Protein AF-A0A7W1HF64-F1 (afdb_monomer_lite)

Radius of gyration: 18.11 Å; chains: 1; bounding box: 52×58×32 Å

Foldseek 3Di:
DDPPPDDDLPVVLQVLLVLLCVLLVQWDQPDDPVPDPDDLSLLLVLQVVQVVVPDDALVSSQVSCVVCVVVSVSRDPCVVPGDHSVRSVVRVVRTDVVSVVRSVVVSVVVCVPVDDDDDDDDPDDDDPDDPPPPVPD

Secondary structure (DSSP, 8-state):
--------S-HHHHHHHHHHHHHHTTS---S-TTS--S-HHHHHHHHHHHHHTT--SHHHHHHHHHHTHHHHTTT---TT-SPPHHHHHHHHHHS-HHHHHHHHHHHHHHTTTTSS---------TT---TT-GGG-

pLDDT: mean 77.5, std 17.34, range [33.41, 97.62]

Sequence (137 aa):
MNSNQVEWIDDSQKAISIGFIEYFKLIEDPKQSRKTGHNLFEIIFISVCAYISGANSWDGVFEFARARESWLRKYIPLSNGIPSRVTYWRAFTTLNPHSFQKGFRDWSSSLVGSTKHIAIDGKALRGVYDPNDPKLL

Structure (mmCIF, N/CA/C/O backbone):
data_AF-A0A7W1HF64-F1
#
_entry.id   AF-A0A7W1HF64-F1
#
loop_
_atom_s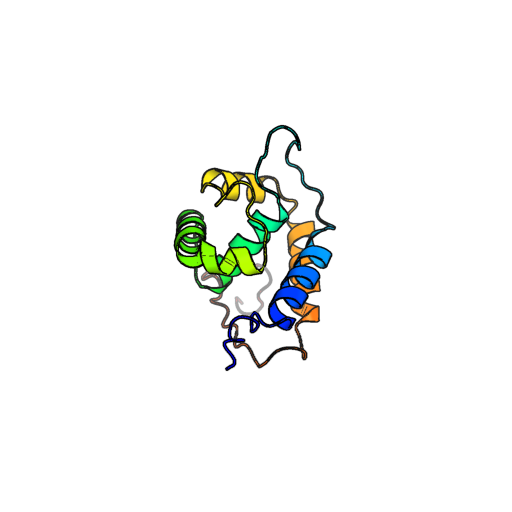ite.group_PDB
_atom_site.id
_atom_site.type_symbol
_atom_site.label_atom_id
_atom_site.label_alt_id
_atom_site.label_comp_id
_atom_site.label_asym_id
_atom_site.label_entity_id
_atom_site.label_seq_id
_atom_site.pdbx_PDB_ins_code
_atom_site.Cartn_x
_atom_site.Cartn_y
_atom_site.Cartn_z
_atom_site.occupancy
_atom_site.B_iso_or_equiv
_atom_site.auth_seq_id
_atom_site.auth_comp_id
_atom_site.auth_asym_id
_atom_site.auth_atom_id
_atom_site.pdbx_PDB_model_num
ATOM 1 N N . MET A 1 1 ? -36.644 24.196 -9.867 1.00 34.81 1 MET A N 1
ATOM 2 C CA . MET A 1 1 ? -36.832 22.730 -9.906 1.00 34.81 1 MET A CA 1
ATOM 3 C C . MET A 1 1 ? -35.464 22.105 -9.735 1.00 34.81 1 MET A C 1
ATOM 5 O O . MET A 1 1 ? -34.563 22.437 -10.490 1.00 34.81 1 MET A O 1
ATOM 9 N N . ASN A 1 2 ? -35.309 21.356 -8.645 1.00 39.06 2 ASN A N 1
ATOM 10 C CA . ASN A 1 2 ? -34.041 20.890 -8.093 1.00 39.06 2 ASN A CA 1
ATOM 11 C C . ASN A 1 2 ? -33.278 19.964 -9.039 1.00 39.06 2 ASN A C 1
ATOM 13 O O . ASN A 1 2 ? -33.809 18.951 -9.480 1.00 39.06 2 ASN A O 1
ATOM 17 N N . SER A 1 3 ? -31.994 20.254 -9.199 1.00 36.81 3 SER A N 1
ATOM 18 C CA . SER A 1 3 ? -30.974 19.314 -9.659 1.00 36.81 3 SER A CA 1
ATOM 19 C C . SER A 1 3 ? -29.781 19.367 -8.698 1.00 36.81 3 SER A C 1
ATOM 21 O O . SER A 1 3 ? -28.643 19.574 -9.099 1.00 36.81 3 SER A O 1
ATOM 23 N N . ASN A 1 4 ? -30.067 19.207 -7.401 1.00 45.59 4 ASN A N 1
ATOM 24 C CA . ASN A 1 4 ? -29.073 18.868 -6.385 1.00 45.59 4 ASN A CA 1
ATOM 25 C C . ASN A 1 4 ? -28.947 17.346 -6.354 1.00 45.59 4 ASN A C 1
ATOM 27 O O . ASN A 1 4 ? -29.683 16.674 -5.634 1.00 45.59 4 ASN A O 1
ATOM 31 N N . GLN A 1 5 ? -28.053 16.795 -7.168 1.00 40.78 5 GLN A N 1
ATOM 32 C CA . GLN A 1 5 ? -27.739 15.372 -7.100 1.00 40.78 5 GLN A CA 1
ATOM 33 C C . GLN A 1 5 ? -26.283 15.100 -7.478 1.00 40.78 5 GLN A C 1
ATOM 35 O O . GLN A 1 5 ? -26.046 14.334 -8.397 1.00 40.78 5 GLN A O 1
ATOM 40 N N . VAL A 1 6 ? -25.303 15.689 -6.777 1.00 42.97 6 VAL A N 1
ATOM 41 C CA . VAL A 1 6 ? -23.937 15.121 -6.713 1.00 42.97 6 VAL A CA 1
ATOM 42 C C . VAL A 1 6 ? -23.216 15.508 -5.403 1.00 42.97 6 VAL A C 1
ATOM 44 O O . VAL A 1 6 ? -22.172 16.141 -5.426 1.00 42.97 6 VAL A O 1
ATOM 47 N N . GLU A 1 7 ? -23.739 15.109 -4.242 1.00 36.78 7 GLU A N 1
ATOM 48 C CA . GLU A 1 7 ? -22.984 15.107 -2.971 1.00 36.78 7 GLU A CA 1
ATOM 49 C C . GLU A 1 7 ? -23.308 13.826 -2.186 1.00 36.78 7 GLU A C 1
ATOM 51 O O . GLU A 1 7 ? -24.054 13.829 -1.218 1.00 36.78 7 GLU A O 1
ATOM 56 N N . TRP A 1 8 ? -22.797 12.684 -2.655 1.00 33.41 8 TRP A N 1
ATOM 57 C CA . TRP A 1 8 ? -22.829 11.412 -1.910 1.00 33.41 8 TRP A CA 1
ATOM 58 C C . TRP A 1 8 ? -21.476 10.691 -1.993 1.00 33.41 8 TRP A C 1
ATOM 60 O O . TRP A 1 8 ? -21.404 9.465 -2.085 1.00 33.41 8 TRP A O 1
ATOM 70 N N . ILE A 1 9 ? -20.371 11.443 -2.002 1.00 43.00 9 ILE A N 1
ATOM 71 C CA . ILE A 1 9 ? -19.060 10.855 -1.706 1.00 43.00 9 ILE A CA 1
ATOM 72 C C . ILE A 1 9 ? -18.962 10.793 -0.180 1.00 43.00 9 ILE A C 1
ATOM 74 O O . ILE A 1 9 ? -18.544 11.743 0.463 1.00 43.00 9 ILE A O 1
ATOM 78 N N . ASP A 1 10 ? -19.456 9.675 0.347 1.00 57.47 10 ASP A N 1
ATOM 79 C CA . ASP A 1 10 ? -19.449 9.201 1.733 1.00 57.47 10 ASP A CA 1
ATOM 80 C C . ASP A 1 10 ? -18.289 9.756 2.592 1.00 57.47 10 ASP A C 1
ATOM 82 O O . ASP A 1 10 ? -17.139 9.336 2.457 1.00 57.47 10 ASP A O 1
ATOM 86 N N . ASP A 1 11 ? -18.584 10.688 3.503 1.00 55.00 11 ASP A N 1
ATOM 87 C CA . ASP A 1 11 ? -17.603 11.290 4.422 1.00 55.00 11 ASP A CA 1
ATOM 88 C C . ASP A 1 11 ? -16.844 10.244 5.253 1.00 55.00 11 ASP A C 1
ATOM 90 O O . ASP A 1 11 ? -15.695 10.471 5.648 1.00 55.00 11 ASP A O 1
ATOM 94 N N . SER A 1 12 ? -17.434 9.061 5.464 1.00 57.25 12 SER A N 1
ATOM 95 C CA . SER A 1 12 ? -16.771 7.965 6.171 1.00 57.25 12 SER A CA 1
ATOM 96 C C . SER A 1 12 ? -15.571 7.414 5.393 1.00 57.25 12 SER A C 1
ATOM 98 O O . SER A 1 12 ? -14.529 7.124 5.979 1.00 57.25 12 SER A O 1
ATOM 100 N N . GLN A 1 13 ? -15.649 7.370 4.061 1.00 58.50 13 GLN A N 1
ATOM 101 C CA . GLN A 1 13 ? -14.557 6.945 3.183 1.00 58.50 13 GLN A CA 1
ATOM 102 C C . GLN A 1 13 ? -13.377 7.919 3.255 1.00 58.50 13 GLN A C 1
ATOM 104 O O . GLN A 1 13 ? -12.221 7.494 3.328 1.00 58.50 13 GLN A O 1
ATOM 109 N N . LYS A 1 14 ? -13.668 9.222 3.323 1.00 58.06 14 LYS A N 1
ATOM 110 C CA . LYS A 1 14 ? -12.658 10.273 3.475 1.00 58.06 14 LYS A CA 1
ATOM 111 C C . LYS A 1 14 ? -12.027 10.256 4.872 1.00 58.06 14 LYS A C 1
ATOM 113 O O . LYS A 1 14 ? -10.805 10.367 4.994 1.00 58.06 14 LYS A O 1
ATOM 118 N N . ALA A 1 15 ? -12.827 10.031 5.915 1.00 60.00 15 ALA A N 1
ATOM 119 C CA . ALA A 1 15 ? -12.351 9.855 7.287 1.00 60.00 15 ALA A CA 1
ATOM 120 C C . ALA A 1 15 ? -11.441 8.622 7.436 1.00 60.00 15 ALA A C 1
ATOM 122 O O . ALA A 1 15 ? -10.411 8.705 8.103 1.00 60.00 15 ALA A O 1
ATOM 123 N N . ILE A 1 16 ? -11.752 7.513 6.751 1.00 65.31 16 ILE A N 1
ATOM 124 C CA . ILE A 1 16 ? -10.897 6.315 6.707 1.00 65.31 16 ILE A CA 1
ATOM 125 C C . ILE A 1 16 ? -9.546 6.627 6.055 1.00 65.31 16 ILE A C 1
ATOM 127 O O . ILE A 1 16 ? -8.514 6.225 6.592 1.00 65.31 16 ILE A O 1
ATOM 131 N N . SER A 1 17 ? -9.519 7.363 4.937 1.00 62.88 17 SER A N 1
ATOM 132 C CA . SER A 1 17 ? -8.249 7.776 4.320 1.00 62.88 17 SER A CA 1
ATOM 133 C C . SER A 1 17 ? -7.433 8.718 5.203 1.00 62.88 17 SER A C 1
ATOM 135 O O . SER A 1 17 ? -6.217 8.564 5.279 1.00 62.88 17 SER A O 1
ATOM 137 N N . ILE A 1 18 ? -8.080 9.646 5.916 1.00 63.81 18 ILE A N 1
ATOM 138 C CA . ILE A 1 18 ? -7.403 10.517 6.887 1.00 63.81 18 ILE A CA 1
ATOM 139 C C . ILE A 1 18 ? -6.810 9.666 8.015 1.00 63.81 18 ILE A C 1
ATOM 141 O O . ILE A 1 18 ? -5.618 9.777 8.287 1.00 63.81 18 ILE A O 1
ATOM 145 N N . GLY A 1 19 ? -7.593 8.747 8.589 1.00 77.62 19 GLY A N 1
ATOM 146 C CA . GLY A 1 19 ? -7.125 7.808 9.608 1.00 77.62 19 GLY A CA 1
ATOM 147 C C . GLY A 1 19 ? -5.935 6.976 9.132 1.00 77.62 19 GLY A C 1
ATOM 148 O O . GLY A 1 19 ? -4.923 6.918 9.823 1.00 77.62 19 GLY A O 1
ATOM 149 N N . PHE A 1 20 ? -6.004 6.406 7.925 1.00 82.31 20 PHE A N 1
ATOM 150 C CA . PHE A 1 20 ? -4.895 5.669 7.313 1.00 82.31 20 PHE A CA 1
ATOM 151 C C . PHE A 1 20 ? -3.625 6.518 7.248 1.00 82.31 20 PHE A C 1
ATOM 153 O O . PHE A 1 20 ? -2.576 6.098 7.725 1.00 82.31 20 PHE A O 1
ATOM 160 N N . ILE A 1 21 ? -3.706 7.729 6.698 1.00 78.00 21 ILE A N 1
ATOM 161 C CA . ILE A 1 21 ? -2.533 8.593 6.546 1.00 78.00 21 ILE A CA 1
ATOM 162 C C . ILE A 1 21 ? -1.897 8.890 7.913 1.00 78.00 21 ILE A C 1
ATOM 164 O O . ILE A 1 21 ? -0.675 8.819 8.017 1.00 78.00 21 ILE A O 1
ATOM 168 N N . GLU A 1 22 ? -2.680 9.147 8.967 1.00 81.25 22 GLU A N 1
ATOM 169 C CA . GLU A 1 22 ? -2.134 9.409 10.310 1.00 81.25 22 GLU A CA 1
ATOM 170 C C . GLU A 1 22 ? -1.286 8.249 10.855 1.00 81.25 22 GLU A C 1
ATOM 172 O O . GLU A 1 22 ? -0.197 8.481 11.383 1.00 81.25 22 GLU A O 1
ATOM 177 N N . TYR A 1 23 ? -1.719 6.997 10.679 1.00 83.94 23 TYR A N 1
ATOM 178 C CA . TYR A 1 23 ? -0.952 5.837 11.156 1.00 83.94 23 TYR A CA 1
ATOM 179 C C . TYR A 1 23 ? 0.339 5.601 10.368 1.00 83.94 23 TYR A C 1
ATOM 181 O O . TYR A 1 23 ? 1.304 5.055 10.908 1.00 83.94 23 TYR A O 1
ATOM 189 N N . PHE A 1 24 ? 0.380 6.026 9.103 1.00 82.50 24 PHE A N 1
ATOM 190 C CA . PHE A 1 24 ? 1.549 5.858 8.245 1.00 82.50 24 PHE A CA 1
ATOM 191 C C . PHE A 1 24 ? 2.484 7.075 8.250 1.00 82.50 24 PHE A C 1
ATOM 193 O O . PHE A 1 24 ? 3.659 6.891 7.947 1.00 82.50 24 PHE A O 1
ATOM 200 N N . LYS A 1 25 ? 2.044 8.272 8.679 1.00 72.94 25 LYS A N 1
ATOM 201 C CA . LYS A 1 25 ? 2.880 9.489 8.831 1.00 72.94 25 LYS A CA 1
ATOM 202 C C . LYS A 1 25 ? 4.128 9.294 9.692 1.00 72.94 25 LYS A C 1
ATOM 204 O O . LYS A 1 25 ? 5.102 10.018 9.520 1.00 72.94 25 LYS A O 1
ATOM 209 N N . LEU A 1 26 ? 4.098 8.331 10.612 1.00 68.38 26 LEU A N 1
ATOM 210 C CA . LEU A 1 26 ? 5.236 7.976 11.464 1.00 68.38 26 LEU A CA 1
ATOM 211 C C . LEU A 1 26 ? 6.368 7.278 10.697 1.00 68.38 26 LEU A C 1
ATOM 213 O O . LEU A 1 26 ? 7.457 7.102 11.240 1.00 68.38 26 LEU A O 1
ATOM 217 N N . ILE A 1 27 ? 6.120 6.850 9.457 1.00 79.88 27 ILE A N 1
ATOM 218 C CA . ILE A 1 27 ? 7.143 6.266 8.603 1.00 79.88 27 ILE A CA 1
ATOM 219 C C . ILE A 1 27 ? 7.901 7.397 7.919 1.00 79.88 27 ILE A C 1
ATOM 221 O O . ILE A 1 27 ? 7.367 8.093 7.056 1.00 79.88 27 ILE A O 1
ATOM 225 N N . GLU A 1 28 ? 9.164 7.550 8.301 1.00 74.31 28 GLU A N 1
ATOM 226 C CA . GLU A 1 28 ? 10.094 8.423 7.599 1.00 74.31 28 GLU A CA 1
ATOM 227 C C . GLU A 1 28 ? 10.194 7.991 6.133 1.00 74.31 28 GLU A C 1
ATOM 229 O O . GLU A 1 28 ? 10.329 6.800 5.847 1.00 74.31 28 GLU A O 1
ATOM 234 N N . ASP A 1 29 ? 10.105 8.946 5.203 1.00 75.56 29 ASP A N 1
ATOM 235 C CA . ASP A 1 29 ? 10.314 8.655 3.791 1.00 75.56 29 ASP A CA 1
ATOM 236 C C . ASP A 1 29 ? 11.824 8.573 3.512 1.00 75.56 29 ASP A C 1
ATOM 238 O O . ASP A 1 29 ? 12.486 9.611 3.459 1.00 75.56 29 ASP A O 1
ATOM 242 N N . PRO A 1 30 ? 12.393 7.371 3.291 1.00 68.88 30 PRO A N 1
ATOM 243 C CA . PRO A 1 30 ? 13.822 7.222 3.022 1.00 68.88 30 PRO A CA 1
ATOM 244 C C . PRO A 1 30 ? 14.199 7.745 1.628 1.00 68.88 30 PRO A C 1
ATOM 246 O O . PRO A 1 30 ? 15.380 7.801 1.269 1.00 68.88 30 PRO A O 1
ATOM 249 N N . LYS A 1 31 ? 13.210 8.082 0.787 1.00 68.31 31 LYS A N 1
ATOM 250 C CA . LYS A 1 31 ? 13.448 8.572 -0.565 1.00 68.31 31 LYS A CA 1
ATOM 251 C C . LYS A 1 31 ? 13.882 10.036 -0.520 1.00 68.31 31 LYS A C 1
ATOM 253 O O . LYS A 1 31 ? 13.335 10.864 0.197 1.00 68.31 31 LYS A O 1
ATOM 258 N N . GLN A 1 32 ? 14.852 10.384 -1.363 1.00 60.97 32 GLN A N 1
ATOM 259 C CA . GLN A 1 32 ? 15.291 11.770 -1.519 1.00 60.97 32 GLN A CA 1
ATOM 260 C C . GLN A 1 32 ? 14.127 12.635 -2.030 1.00 60.97 32 GLN A C 1
ATOM 262 O O . GLN A 1 32 ? 13.727 12.499 -3.187 1.00 60.97 32 GLN A O 1
ATOM 267 N N . SER A 1 33 ? 13.644 13.563 -1.199 1.00 57.44 33 SER A N 1
ATOM 268 C CA . SER A 1 33 ? 12.495 14.449 -1.471 1.00 57.44 33 SER A CA 1
ATOM 269 C C . SER A 1 33 ? 12.575 15.215 -2.800 1.00 57.44 33 SER A C 1
ATOM 271 O O . SER A 1 33 ? 11.555 15.516 -3.408 1.00 57.44 33 SER A O 1
ATOM 273 N N . ARG A 1 34 ? 13.787 15.483 -3.306 1.00 53.78 34 ARG A N 1
ATOM 274 C CA . ARG A 1 34 ? 14.031 16.147 -4.603 1.00 53.78 34 ARG A CA 1
ATOM 275 C C . ARG A 1 34 ? 13.994 15.224 -5.831 1.00 53.78 34 ARG A C 1
ATOM 277 O O . ARG A 1 34 ? 14.074 15.725 -6.946 1.00 53.78 34 ARG A O 1
ATOM 284 N N . LYS A 1 35 ? 13.922 13.899 -5.661 1.00 57.50 35 LYS A N 1
ATOM 285 C CA . LYS A 1 35 ? 13.986 12.912 -6.763 1.00 57.50 35 LYS A CA 1
ATOM 286 C C . LYS A 1 35 ? 12.720 12.073 -6.927 1.00 57.50 35 LYS A C 1
ATOM 288 O O . LYS A 1 35 ? 12.698 11.182 -7.776 1.00 57.50 35 LYS A O 1
ATOM 293 N N . THR A 1 36 ? 11.678 12.319 -6.136 1.00 63.72 36 THR A N 1
ATOM 294 C CA . THR A 1 36 ? 10.445 11.527 -6.200 1.00 63.72 36 THR A CA 1
ATOM 295 C C . THR A 1 36 ? 9.225 12.420 -6.328 1.00 63.72 36 THR A C 1
ATOM 297 O O . THR A 1 36 ? 8.888 13.140 -5.397 1.00 63.72 36 THR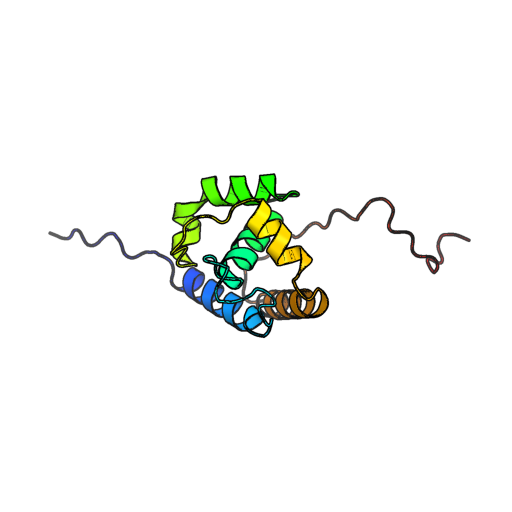 A O 1
ATOM 300 N N . GLY A 1 37 ? 8.538 12.343 -7.470 1.00 77.06 37 GLY A N 1
ATOM 301 C CA . GLY A 1 37 ? 7.262 13.040 -7.652 1.00 77.06 37 GLY A CA 1
ATOM 302 C C . GLY A 1 37 ? 6.128 12.415 -6.832 1.00 77.06 37 GLY A C 1
ATOM 303 O O . GLY A 1 37 ? 5.240 13.112 -6.360 1.00 77.06 37 GLY A O 1
ATOM 304 N N . HIS A 1 38 ? 6.146 11.101 -6.614 1.00 85.25 38 HIS A N 1
ATOM 305 C CA . HIS A 1 38 ? 5.051 10.427 -5.915 1.00 85.25 38 HIS A CA 1
ATOM 306 C C . HIS A 1 38 ? 5.261 10.419 -4.402 1.00 85.25 38 HIS A C 1
ATOM 308 O O . HIS A 1 38 ? 6.329 10.044 -3.912 1.00 85.25 38 HIS A O 1
ATOM 314 N N . ASN A 1 39 ? 4.210 10.790 -3.675 1.00 86.25 39 ASN A N 1
ATOM 315 C CA . ASN A 1 39 ? 4.178 10.776 -2.221 1.00 86.25 39 ASN A CA 1
ATOM 316 C C . ASN A 1 39 ? 4.192 9.321 -1.698 1.00 86.25 39 ASN A C 1
ATOM 318 O O . ASN A 1 39 ? 3.464 8.468 -2.212 1.00 86.25 39 ASN A O 1
ATOM 322 N N . LEU A 1 40 ? 5.012 9.022 -0.678 1.00 87.50 40 LEU A N 1
ATOM 323 C CA . LEU A 1 40 ? 5.109 7.674 -0.097 1.00 87.50 40 LEU A CA 1
ATOM 324 C C . LEU A 1 40 ? 3.763 7.139 0.402 1.00 87.50 40 LEU A C 1
ATOM 326 O O . LEU A 1 40 ? 3.475 5.959 0.217 1.00 87.50 40 LEU A O 1
ATOM 330 N N . PHE A 1 41 ? 2.934 7.992 0.997 1.00 87.00 41 PHE A N 1
ATOM 331 C CA . PHE A 1 41 ? 1.633 7.598 1.531 1.00 87.00 41 PHE A CA 1
ATOM 332 C C . PHE A 1 41 ? 0.680 7.166 0.425 1.00 87.00 41 PHE A C 1
ATOM 334 O O . PHE A 1 41 ? -0.010 6.165 0.581 1.00 87.00 41 PHE A O 1
ATOM 341 N N . GLU A 1 42 ? 0.692 7.856 -0.718 1.00 89.56 42 GLU A N 1
ATOM 342 C CA . GLU A 1 42 ? -0.093 7.450 -1.888 1.00 89.56 42 GLU A CA 1
ATOM 343 C C . GLU A 1 42 ? 0.362 6.076 -2.392 1.00 89.56 42 GLU A C 1
ATOM 345 O O . GLU A 1 42 ? -0.461 5.197 -2.634 1.00 89.56 42 GLU A O 1
ATOM 350 N N . ILE A 1 43 ? 1.678 5.852 -2.481 1.00 92.19 43 ILE A N 1
ATOM 351 C CA . ILE A 1 43 ? 2.255 4.565 -2.899 1.00 92.19 43 ILE A CA 1
ATOM 352 C C . ILE A 1 43 ? 1.817 3.437 -1.954 1.00 92.19 43 ILE A C 1
ATOM 354 O O . ILE A 1 43 ? 1.397 2.371 -2.417 1.00 92.19 43 ILE A O 1
ATOM 358 N N . ILE A 1 44 ? 1.903 3.665 -0.641 1.00 92.12 44 ILE A N 1
ATOM 359 C CA . ILE A 1 44 ? 1.526 2.681 0.376 1.00 92.12 44 ILE A CA 1
ATOM 360 C C . ILE A 1 44 ? 0.018 2.413 0.342 1.00 92.12 44 ILE A C 1
ATOM 362 O O . ILE A 1 44 ? -0.380 1.250 0.308 1.00 92.12 44 ILE A O 1
ATOM 366 N N . PHE A 1 45 ? -0.811 3.459 0.285 1.00 92.06 45 PHE A N 1
ATOM 367 C CA . PHE A 1 45 ? -2.269 3.340 0.227 1.00 92.06 45 PHE A CA 1
ATOM 368 C C . PHE A 1 45 ? -2.714 2.485 -0.963 1.00 92.06 45 PHE A C 1
ATOM 370 O O . PHE A 1 45 ? -3.425 1.496 -0.788 1.00 92.06 45 PHE A O 1
ATOM 377 N N . ILE A 1 46 ? -2.220 2.802 -2.165 1.00 94.75 46 ILE A N 1
ATOM 378 C CA . ILE A 1 46 ? -2.552 2.046 -3.380 1.00 94.75 46 ILE A CA 1
ATOM 379 C C . ILE A 1 46 ? -2.129 0.584 -3.243 1.00 94.75 46 ILE A C 1
ATOM 381 O O . ILE A 1 46 ? -2.887 -0.313 -3.609 1.00 94.75 46 ILE A O 1
ATOM 385 N N . SER A 1 47 ? -0.933 0.342 -2.704 1.00 95.12 47 SER A N 1
ATOM 386 C CA . SER A 1 47 ? -0.404 -1.014 -2.546 1.00 95.12 47 SER A CA 1
ATOM 387 C C . SER A 1 47 ? -1.266 -1.834 -1.591 1.00 95.12 47 SER A C 1
ATOM 389 O O . SER A 1 47 ? -1.656 -2.945 -1.937 1.00 95.12 47 SER A O 1
ATOM 391 N N . VAL A 1 48 ? -1.635 -1.283 -0.432 1.00 92.50 48 VAL A N 1
ATOM 392 C CA . VAL A 1 48 ? -2.519 -1.957 0.533 1.00 92.50 48 VAL A CA 1
ATOM 393 C C . VAL A 1 48 ? -3.873 -2.284 -0.100 1.00 92.50 48 VAL A C 1
ATOM 395 O O . VAL A 1 48 ? -4.311 -3.432 -0.029 1.00 92.50 48 VAL A O 1
ATOM 398 N N . CYS A 1 49 ? -4.508 -1.325 -0.782 1.00 92.94 49 CYS A N 1
ATOM 399 C CA . CYS A 1 49 ? -5.774 -1.567 -1.478 1.00 92.94 49 CYS A CA 1
ATOM 400 C C . CYS A 1 49 ? -5.654 -2.671 -2.537 1.00 92.94 49 CYS A C 1
ATOM 402 O O . CYS A 1 49 ? -6.530 -3.534 -2.627 1.00 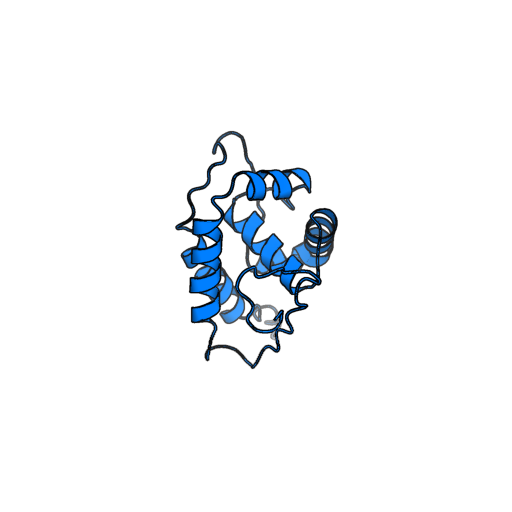92.94 49 CYS A O 1
ATOM 404 N N . ALA A 1 50 ? -4.573 -2.665 -3.318 1.00 95.50 50 ALA A N 1
ATOM 405 C CA . ALA A 1 50 ? -4.336 -3.662 -4.350 1.00 95.50 50 ALA A CA 1
ATOM 406 C C . ALA A 1 50 ? -4.143 -5.067 -3.756 1.00 95.50 50 ALA A C 1
ATOM 408 O O . ALA A 1 50 ? -4.792 -6.005 -4.215 1.00 95.50 50 ALA A O 1
ATOM 409 N N . TYR A 1 51 ? -3.311 -5.216 -2.718 1.00 93.25 51 TYR A N 1
ATOM 410 C CA . TYR A 1 51 ? -3.062 -6.510 -2.067 1.00 93.25 51 TYR A CA 1
ATOM 411 C C . TYR A 1 51 ? -4.317 -7.071 -1.389 1.00 93.25 51 TYR A C 1
ATOM 413 O O . TYR A 1 51 ? -4.614 -8.254 -1.546 1.00 93.25 51 TYR A O 1
ATOM 421 N N . ILE A 1 52 ? -5.108 -6.231 -0.711 1.00 89.81 52 ILE A N 1
ATOM 422 C CA . ILE A 1 52 ? -6.407 -6.646 -0.147 1.00 89.81 52 ILE A CA 1
ATOM 423 C C . ILE A 1 52 ? -7.374 -7.074 -1.261 1.00 89.81 52 ILE A C 1
ATOM 425 O O . ILE A 1 52 ? -8.149 -8.010 -1.088 1.00 89.81 52 ILE A O 1
ATOM 429 N N . SER A 1 53 ? -7.291 -6.438 -2.432 1.00 90.25 53 SER A N 1
ATOM 430 C CA . SER A 1 53 ? -8.081 -6.796 -3.618 1.00 90.25 53 SER A CA 1
ATOM 431 C C . SER A 1 53 ? -7.536 -8.014 -4.381 1.00 90.25 53 SER A C 1
ATOM 433 O O . SER A 1 53 ? -8.051 -8.341 -5.450 1.00 90.25 53 SER A O 1
ATOM 435 N N . GLY A 1 54 ? -6.505 -8.686 -3.859 1.00 90.94 54 GLY A N 1
ATOM 436 C CA . GLY A 1 54 ? -5.956 -9.921 -4.418 1.00 90.94 54 GLY A CA 1
ATOM 437 C C . GLY A 1 54 ? -4.763 -9.749 -5.361 1.00 90.94 54 GLY A C 1
ATOM 438 O O . GLY A 1 54 ? -4.336 -10.733 -5.965 1.00 90.94 54 GLY A O 1
ATOM 439 N N . ALA A 1 55 ? -4.193 -8.547 -5.497 1.00 93.50 55 ALA A N 1
ATOM 440 C CA . ALA A 1 55 ? -2.916 -8.392 -6.191 1.00 93.50 55 ALA A CA 1
ATOM 441 C C . ALA A 1 55 ? -1.804 -9.138 -5.433 1.00 93.50 55 ALA A C 1
ATOM 443 O O . ALA A 1 55 ? -1.775 -9.149 -4.206 1.00 93.50 55 ALA A O 1
ATOM 444 N N . ASN A 1 56 ? -0.871 -9.748 -6.161 1.00 93.50 56 ASN A N 1
ATOM 445 C CA . ASN A 1 56 ? 0.251 -10.504 -5.592 1.00 93.50 56 ASN A CA 1
ATOM 446 C C . ASN A 1 56 ? 1.606 -10.151 -6.236 1.00 93.50 56 ASN A C 1
ATOM 448 O O . ASN A 1 56 ? 2.594 -10.853 -6.031 1.00 93.50 56 ASN A O 1
ATOM 452 N N . SER A 1 57 ? 1.652 -9.080 -7.031 1.00 94.50 57 SER A N 1
ATOM 453 C CA . SER A 1 57 ? 2.843 -8.607 -7.740 1.00 94.50 57 SER A CA 1
ATOM 454 C C . SER A 1 57 ? 2.778 -7.096 -7.972 1.00 94.50 57 SER A C 1
ATOM 456 O O . SER A 1 57 ? 1.700 -6.501 -7.935 1.00 94.50 57 SER A O 1
ATOM 458 N N . TRP A 1 58 ? 3.920 -6.462 -8.264 1.00 94.81 58 TRP A N 1
ATOM 459 C CA . TRP A 1 58 ? 3.963 -5.032 -8.604 1.00 94.81 58 TRP A CA 1
ATOM 460 C C . TRP A 1 58 ? 3.243 -4.708 -9.914 1.00 94.81 58 TRP A C 1
ATOM 462 O O . TRP A 1 58 ? 2.667 -3.627 -10.035 1.00 94.81 58 TRP A O 1
ATOM 472 N N . ASP A 1 59 ? 3.226 -5.641 -10.869 1.00 95.25 59 ASP A N 1
ATOM 473 C CA . ASP A 1 59 ? 2.372 -5.555 -12.055 1.00 95.25 59 ASP A CA 1
ATOM 474 C C . ASP A 1 59 ? 0.895 -5.525 -11.659 1.00 95.25 59 ASP A C 1
ATOM 476 O O . ASP A 1 59 ? 0.166 -4.637 -12.090 1.00 95.25 59 ASP A O 1
ATOM 480 N N . GLY A 1 60 ? 0.472 -6.419 -10.760 1.00 96.88 60 GLY A N 1
ATOM 481 C CA . GLY A 1 60 ? -0.895 -6.440 -10.240 1.00 96.88 60 GLY A CA 1
ATOM 482 C C . GLY A 1 60 ? -1.277 -5.144 -9.520 1.00 96.88 60 GLY A C 1
ATOM 483 O O . GLY A 1 60 ? -2.372 -4.628 -9.731 1.00 96.88 60 GLY A O 1
ATOM 484 N N . VAL A 1 61 ? -0.368 -4.575 -8.721 1.00 97.44 61 VAL A N 1
ATOM 485 C CA . VAL A 1 61 ? -0.580 -3.274 -8.060 1.00 97.44 61 VAL A CA 1
ATOM 486 C C . VAL A 1 61 ? -0.745 -2.153 -9.088 1.00 97.44 61 VAL A C 1
ATOM 488 O O . VAL A 1 61 ? -1.661 -1.342 -8.967 1.00 97.44 61 VAL A O 1
ATOM 491 N N . PHE A 1 62 ? 0.106 -2.114 -10.115 1.00 97.00 62 PHE A N 1
ATOM 492 C CA . PHE A 1 62 ? 0.029 -1.106 -11.172 1.00 97.00 62 PHE A CA 1
ATOM 493 C C . PHE A 1 62 ? -1.268 -1.215 -11.988 1.00 97.00 62 PHE A C 1
ATOM 495 O O . PHE A 1 62 ? -1.933 -0.203 -12.216 1.00 97.00 62 PHE A O 1
ATOM 502 N N . GLU A 1 63 ? -1.666 -2.426 -12.383 1.00 97.44 63 GLU A N 1
ATOM 503 C CA . GLU A 1 63 ? -2.913 -2.642 -13.126 1.00 97.44 63 GLU A CA 1
ATOM 504 C C . GLU A 1 63 ? -4.149 -2.327 -12.275 1.00 97.44 63 GLU A C 1
ATOM 506 O O . GLU A 1 63 ? -5.075 -1.675 -12.761 1.00 97.44 63 GLU A O 1
ATOM 511 N N . PHE A 1 64 ? -4.148 -2.686 -10.985 1.00 97.62 64 PHE A N 1
ATOM 512 C CA . PHE A 1 64 ? -5.191 -2.260 -10.047 1.00 97.62 64 PHE A CA 1
ATOM 513 C C . PHE A 1 64 ? -5.301 -0.733 -10.002 1.00 97.62 64 PHE A C 1
ATOM 515 O O . PHE A 1 64 ? -6.396 -0.179 -10.121 1.00 97.62 64 PHE A O 1
ATOM 522 N N . ALA A 1 65 ? -4.164 -0.049 -9.861 1.00 97.00 65 ALA A N 1
ATOM 523 C CA . ALA A 1 65 ? -4.109 1.399 -9.742 1.00 97.00 65 ALA A CA 1
ATOM 524 C C . ALA A 1 65 ? -4.648 2.100 -10.996 1.00 97.00 65 ALA A C 1
ATOM 526 O O . ALA A 1 65 ? -5.426 3.046 -10.880 1.00 97.00 65 ALA A O 1
ATOM 527 N N . ARG A 1 66 ? -4.312 1.594 -12.190 1.00 97.38 66 ARG A N 1
ATOM 528 C CA . ARG A 1 66 ? -4.871 2.083 -13.459 1.00 97.38 66 ARG A CA 1
ATOM 529 C C . ARG A 1 66 ? -6.367 1.819 -13.571 1.00 97.38 66 ARG A C 1
ATOM 531 O O . ARG A 1 66 ? -7.123 2.718 -13.925 1.00 97.38 66 ARG A O 1
ATOM 538 N N . ALA A 1 67 ? -6.808 0.606 -13.249 1.00 97.31 67 ALA A N 1
ATOM 539 C CA . ALA A 1 67 ? -8.215 0.224 -13.348 1.00 97.31 67 ALA A CA 1
ATOM 540 C C . ALA A 1 67 ? -9.113 0.985 -12.357 1.00 97.31 67 ALA A C 1
ATOM 542 O O . ALA A 1 67 ? -10.307 1.162 -12.606 1.00 97.31 67 ALA A O 1
ATOM 543 N N . ARG A 1 68 ? -8.558 1.427 -11.222 1.00 96.06 68 ARG A N 1
ATOM 544 C CA . ARG A 1 68 ? -9.287 2.085 -10.129 1.00 96.06 68 ARG A CA 1
ATOM 545 C C . ARG A 1 68 ? -8.856 3.531 -9.890 1.00 96.06 68 ARG A C 1
ATOM 547 O O . ARG A 1 68 ? -9.173 4.071 -8.835 1.00 96.06 68 ARG A O 1
ATOM 554 N N . GLU A 1 69 ? -8.196 4.187 -10.844 1.00 95.69 69 GLU A N 1
ATOM 555 C CA . GLU A 1 69 ? -7.661 5.545 -10.658 1.00 95.69 69 GLU A CA 1
ATOM 556 C C . GLU A 1 69 ? -8.738 6.545 -10.203 1.00 95.69 69 GLU A C 1
ATOM 558 O O . GLU A 1 69 ? -8.548 7.267 -9.224 1.00 95.69 69 GLU A O 1
ATOM 563 N N . SER A 1 70 ? -9.900 6.554 -10.861 1.00 94.19 70 SER A N 1
ATOM 564 C CA . SER A 1 70 ? -11.014 7.448 -10.510 1.00 94.19 70 SER A CA 1
ATOM 565 C C . SER A 1 70 ? -11.555 7.208 -9.097 1.00 94.19 70 SER A C 1
ATOM 567 O O . SER A 1 70 ? -12.011 8.141 -8.439 1.00 94.19 70 SER A O 1
ATOM 569 N N . TRP A 1 71 ? -11.488 5.967 -8.612 1.00 93.94 71 TRP A N 1
ATOM 570 C CA . TRP A 1 71 ? -11.850 5.612 -7.244 1.00 93.94 71 TRP A CA 1
ATOM 571 C C . TRP A 1 71 ? -10.759 6.032 -6.253 1.00 93.94 71 TRP A C 1
ATOM 573 O O . TRP A 1 71 ? -11.078 6.655 -5.245 1.00 93.94 71 TRP A O 1
ATOM 583 N N . LEU A 1 72 ? -9.481 5.791 -6.567 1.00 92.62 72 LEU A N 1
ATOM 584 C CA . LEU A 1 72 ? -8.339 6.197 -5.739 1.00 92.62 72 LEU A CA 1
ATOM 585 C C . LEU A 1 72 ? -8.307 7.711 -5.501 1.00 92.62 72 LEU A C 1
ATOM 587 O O . LEU A 1 72 ? -8.064 8.147 -4.376 1.00 92.62 72 LEU A O 1
ATOM 591 N N . ARG A 1 73 ? -8.636 8.512 -6.523 1.00 92.00 73 ARG A N 1
ATOM 592 C CA . ARG A 1 73 ? -8.680 9.984 -6.434 1.00 92.00 73 ARG A CA 1
ATOM 593 C C . ARG A 1 73 ? -9.686 10.535 -5.418 1.00 92.00 73 ARG A C 1
ATOM 595 O O . ARG A 1 73 ? -9.600 11.703 -5.057 1.00 92.00 73 ARG A O 1
ATOM 602 N N . LYS A 1 74 ? -10.621 9.715 -4.928 1.00 89.88 74 LYS A N 1
ATOM 603 C CA . LYS A 1 74 ? -11.533 10.101 -3.838 1.00 89.88 74 LYS A CA 1
ATOM 604 C C . LYS A 1 74 ? -10.836 10.154 -2.473 1.00 89.88 74 LYS A C 1
ATOM 606 O O . LYS A 1 74 ? -11.307 10.858 -1.587 1.00 89.88 74 LYS A O 1
ATOM 611 N N . TYR A 1 75 ? -9.731 9.424 -2.319 1.00 87.19 75 TYR A N 1
ATOM 612 C CA . TYR A 1 75 ? -9.015 9.232 -1.053 1.00 87.19 75 TYR A CA 1
ATOM 613 C C . TYR A 1 75 ? -7.637 9.889 -1.046 1.00 87.19 75 TYR A C 1
ATOM 615 O O . TYR A 1 75 ? -7.167 10.327 0.001 1.00 87.19 75 TYR A O 1
ATOM 623 N N . ILE A 1 76 ? -6.979 9.939 -2.206 1.00 89.06 76 ILE A N 1
ATOM 624 C CA . ILE A 1 76 ? -5.619 10.458 -2.356 1.00 89.06 76 ILE A CA 1
ATOM 625 C C . ILE A 1 76 ? -5.506 11.423 -3.548 1.00 89.06 76 ILE A C 1
ATOM 627 O O . ILE A 1 76 ? -6.171 11.206 -4.561 1.00 89.06 76 ILE A O 1
ATOM 631 N N . PRO A 1 77 ? -4.658 12.468 -3.474 1.00 88.69 77 PRO A N 1
ATOM 632 C CA . PRO A 1 77 ? -4.540 13.466 -4.541 1.00 88.69 77 PRO A CA 1
ATOM 633 C C . PRO A 1 77 ? -4.070 12.906 -5.889 1.00 88.69 77 PRO A C 1
ATOM 635 O O . PRO A 1 77 ? -4.639 13.253 -6.929 1.00 88.69 77 PRO A O 1
ATOM 638 N N . LEU A 1 78 ? -3.036 12.052 -5.890 1.00 89.44 78 LEU A N 1
ATOM 639 C CA . LEU A 1 78 ? -2.388 11.552 -7.111 1.00 89.44 78 LEU A CA 1
ATOM 640 C C . LEU A 1 78 ? -1.965 12.696 -8.049 1.00 89.44 78 LEU A C 1
ATOM 642 O O . LEU A 1 78 ? -2.227 12.659 -9.258 1.00 89.44 78 LEU A O 1
ATOM 646 N N . SER A 1 79 ? -1.320 13.731 -7.499 1.00 88.69 79 SER A N 1
ATOM 647 C CA . SER A 1 79 ? -0.928 14.938 -8.250 1.00 88.69 79 SER A CA 1
ATOM 648 C C . SER A 1 79 ? 0.019 14.638 -9.416 1.00 88.69 79 SER A C 1
ATOM 650 O O . SER A 1 79 ? -0.004 15.338 -10.421 1.00 88.69 79 SER A O 1
ATOM 652 N N . ASN A 1 80 ? 0.816 13.571 -9.302 1.00 89.81 80 ASN A N 1
ATOM 653 C CA . ASN A 1 80 ? 1.734 13.102 -10.345 1.00 89.81 80 ASN A CA 1
ATOM 654 C C . ASN A 1 80 ? 1.218 11.854 -11.088 1.00 89.81 80 ASN A C 1
ATOM 656 O O . ASN A 1 80 ? 1.981 11.188 -11.783 1.00 89.81 80 ASN A O 1
ATOM 660 N N . GLY A 1 81 ? -0.068 11.522 -10.939 1.00 92.50 81 GLY A N 1
ATOM 661 C CA . GLY A 1 81 ? -0.679 10.332 -11.533 1.00 92.50 81 GLY A CA 1
ATOM 662 C C . GLY A 1 81 ? -0.261 9.021 -10.859 1.00 92.50 81 GLY A C 1
ATOM 663 O O . GLY A 1 81 ? 0.289 9.011 -9.754 1.00 92.50 81 GLY A O 1
ATOM 664 N N . ILE A 1 82 ? -0.550 7.902 -11.530 1.00 94.81 82 ILE A N 1
ATOM 665 C CA . ILE A 1 82 ? -0.262 6.553 -11.029 1.00 94.81 82 ILE A CA 1
ATOM 666 C C . ILE A 1 82 ? 1.254 6.277 -11.051 1.00 94.81 82 ILE A C 1
ATOM 668 O O . ILE A 1 82 ? 1.873 6.373 -12.114 1.00 94.81 82 ILE A O 1
ATOM 672 N N . PRO A 1 83 ? 1.867 5.902 -9.909 1.00 93.56 83 PRO A N 1
ATOM 673 C CA . PRO A 1 83 ? 3.264 5.486 -9.864 1.00 93.56 83 PRO A CA 1
ATOM 674 C C . PRO A 1 83 ? 3.553 4.300 -10.793 1.00 93.56 83 PRO A C 1
ATOM 676 O O . PRO A 1 83 ? 2.754 3.379 -10.924 1.00 93.56 83 PRO A O 1
ATOM 679 N N . SER A 1 84 ? 4.740 4.274 -11.400 1.00 92.69 84 SER A N 1
ATOM 680 C CA . SER A 1 84 ? 5.188 3.110 -12.174 1.00 92.69 84 SER A CA 1
ATOM 681 C C . SER A 1 84 ? 5.476 1.892 -11.281 1.00 92.69 84 SER A C 1
ATOM 683 O O . SER A 1 84 ? 5.780 2.034 -10.095 1.00 92.69 84 SER A O 1
ATOM 685 N N . ARG A 1 85 ? 5.512 0.692 -11.874 1.00 93.38 85 ARG A N 1
ATOM 686 C CA . ARG A 1 85 ? 5.953 -0.557 -11.212 1.00 93.38 85 ARG A CA 1
ATOM 687 C C . ARG A 1 85 ? 7.288 -0.412 -10.477 1.00 93.38 85 ARG A C 1
ATOM 689 O O . ARG A 1 85 ? 7.425 -0.837 -9.334 1.00 93.38 85 ARG A O 1
ATOM 696 N N . VAL A 1 86 ? 8.257 0.243 -11.119 1.00 90.88 86 VAL A N 1
ATOM 697 C CA . VAL A 1 86 ? 9.590 0.489 -10.550 1.00 90.88 86 VAL A CA 1
ATOM 698 C C . VAL A 1 86 ? 9.503 1.437 -9.354 1.00 90.88 86 VAL A C 1
ATOM 700 O O . VAL A 1 86 ? 10.255 1.282 -8.396 1.00 90.88 86 VAL A O 1
ATOM 703 N N . THR A 1 87 ? 8.573 2.392 -9.372 1.00 91.19 87 THR A N 1
ATOM 704 C CA . THR A 1 87 ? 8.331 3.296 -8.242 1.00 91.19 87 THR A CA 1
ATOM 705 C C . THR A 1 87 ? 7.824 2.532 -7.018 1.00 91.19 87 THR A C 1
ATOM 707 O O . THR A 1 87 ? 8.351 2.754 -5.929 1.00 91.19 87 THR A O 1
ATOM 710 N N . TYR A 1 88 ? 6.869 1.607 -7.191 1.00 92.38 88 TYR A N 1
ATOM 711 C CA . TYR A 1 88 ? 6.399 0.737 -6.104 1.00 92.38 88 TYR A CA 1
ATOM 712 C C . TYR A 1 88 ? 7.532 -0.122 -5.547 1.00 92.38 88 TYR A C 1
ATOM 714 O O . TYR A 1 88 ? 7.812 -0.062 -4.351 1.00 92.38 88 TYR A O 1
ATOM 722 N N . TRP A 1 89 ? 8.230 -0.853 -6.422 1.00 91.88 89 TRP A N 1
ATOM 723 C CA . TRP A 1 89 ? 9.347 -1.706 -6.022 1.00 91.88 89 TRP A CA 1
ATOM 724 C C . TRP A 1 89 ? 10.396 -0.920 -5.230 1.00 91.88 89 TRP A C 1
ATOM 726 O O . TRP A 1 89 ? 10.707 -1.283 -4.099 1.00 91.88 89 TRP A O 1
ATOM 736 N N . ARG A 1 90 ? 10.864 0.218 -5.762 1.00 89.94 90 ARG A N 1
ATOM 737 C CA . ARG A 1 90 ? 11.856 1.065 -5.084 1.00 89.94 90 ARG A CA 1
ATOM 738 C C . ARG A 1 90 ? 11.369 1.520 -3.717 1.00 89.94 90 ARG A C 1
ATOM 740 O O . ARG A 1 90 ? 12.102 1.357 -2.748 1.00 89.94 90 ARG A O 1
ATOM 747 N N . ALA A 1 91 ? 10.145 2.043 -3.631 1.00 88.94 91 ALA A N 1
ATOM 748 C CA . ALA A 1 91 ? 9.596 2.528 -2.371 1.00 88.94 91 ALA A CA 1
ATOM 749 C C . ALA A 1 91 ? 9.589 1.434 -1.297 1.00 88.94 91 ALA A C 1
ATOM 751 O O . ALA A 1 91 ? 10.097 1.676 -0.205 1.00 88.94 91 ALA A O 1
ATOM 752 N N . PHE A 1 92 ? 9.105 0.231 -1.619 1.00 89.56 92 PHE A N 1
ATOM 753 C CA . PHE A 1 92 ? 9.036 -0.882 -0.667 1.00 89.56 92 PHE A CA 1
ATOM 754 C C . PHE A 1 92 ? 10.394 -1.527 -0.367 1.00 89.56 92 PHE A C 1
ATOM 756 O O . PHE A 1 92 ? 10.579 -2.011 0.743 1.00 89.56 92 PHE A O 1
ATOM 763 N N . THR A 1 93 ? 11.366 -1.491 -1.286 1.00 89.38 93 THR A N 1
ATOM 764 C CA . THR A 1 93 ? 12.737 -1.965 -0.992 1.00 89.38 93 THR A CA 1
ATOM 765 C C . THR A 1 93 ? 13.506 -1.047 -0.048 1.00 89.38 93 THR A C 1
ATOM 767 O O . THR A 1 93 ? 14.405 -1.502 0.649 1.00 89.38 93 THR A O 1
ATOM 770 N N . THR A 1 94 ? 13.173 0.244 -0.031 1.00 87.12 94 THR A N 1
ATOM 771 C CA . THR A 1 94 ? 13.819 1.226 0.850 1.00 87.12 94 THR A CA 1
ATOM 772 C C . THR A 1 94 ? 13.079 1.422 2.166 1.00 87.12 94 THR A C 1
ATOM 774 O O . THR A 1 94 ? 13.660 1.920 3.125 1.00 87.12 94 THR A O 1
ATOM 777 N N . LEU A 1 95 ? 11.789 1.082 2.202 1.00 87.50 95 LEU A N 1
ATOM 778 C CA . LEU A 1 95 ? 10.925 1.276 3.358 1.00 87.50 95 LEU A CA 1
ATOM 779 C C . LEU A 1 95 ? 11.428 0.460 4.550 1.00 87.50 95 LEU A C 1
ATOM 781 O O . LEU A 1 95 ? 11.737 -0.720 4.408 1.00 87.50 95 LEU A O 1
ATOM 785 N N . ASN A 1 96 ? 11.442 1.061 5.741 1.00 87.38 96 ASN A N 1
ATOM 786 C CA . ASN A 1 96 ? 11.713 0.303 6.956 1.00 87.38 96 ASN A CA 1
ATOM 787 C C . ASN A 1 96 ? 10.559 -0.696 7.208 1.00 87.38 96 ASN A C 1
ATOM 789 O O . ASN A 1 96 ? 9.422 -0.260 7.438 1.00 87.38 96 ASN A O 1
ATOM 793 N N . PRO A 1 97 ? 10.819 -2.018 7.195 1.00 88.12 97 PRO A N 1
ATOM 794 C CA . PRO A 1 97 ? 9.763 -3.021 7.310 1.00 88.12 97 PRO A CA 1
ATOM 795 C C . PRO A 1 97 ? 9.086 -3.008 8.685 1.00 88.12 97 PRO A C 1
ATOM 797 O O . PRO A 1 97 ? 7.878 -3.224 8.768 1.00 88.12 97 PRO A O 1
ATOM 800 N N . HIS A 1 98 ? 9.820 -2.695 9.758 1.00 88.62 98 HIS A N 1
ATOM 801 C CA . HIS A 1 98 ? 9.263 -2.618 11.110 1.00 88.62 98 HIS A CA 1
ATOM 802 C C . HIS A 1 98 ? 8.329 -1.418 11.270 1.00 88.62 98 HIS A C 1
ATOM 804 O O . HIS A 1 98 ? 7.245 -1.557 11.839 1.00 88.62 98 HIS A O 1
ATOM 810 N N . SER A 1 99 ? 8.707 -0.255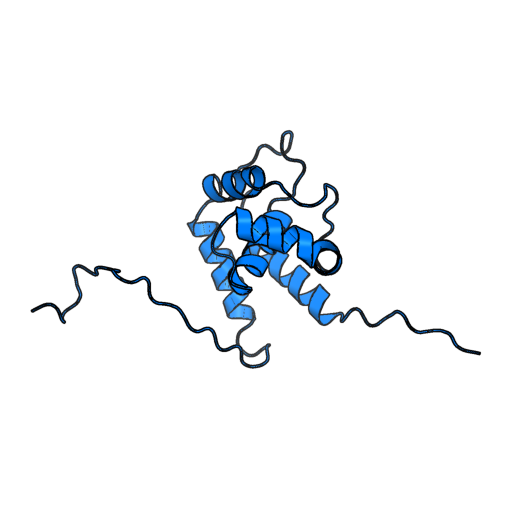 10.732 1.00 87.62 99 SER A N 1
ATOM 811 C CA . SER A 1 99 ? 7.855 0.939 10.756 1.00 87.62 99 SER A CA 1
ATOM 812 C C . SER A 1 99 ? 6.573 0.722 9.954 1.00 87.62 99 SER A C 1
ATOM 814 O O . SER A 1 99 ? 5.488 1.053 10.431 1.00 87.62 99 SER A O 1
ATOM 816 N N . PHE A 1 100 ? 6.680 0.098 8.776 1.00 89.06 100 PHE A N 1
ATOM 817 C CA . PHE A 1 100 ? 5.517 -0.282 7.974 1.00 89.06 100 PHE A CA 1
ATOM 818 C C . PHE A 1 100 ? 4.600 -1.258 8.714 1.00 89.06 100 PHE A C 1
ATOM 820 O O . PHE A 1 100 ? 3.401 -1.006 8.821 1.00 89.06 100 PHE A O 1
ATOM 827 N N . GLN A 1 101 ? 5.155 -2.340 9.267 1.00 90.12 101 GLN A N 1
ATOM 828 C CA . GLN A 1 101 ? 4.387 -3.334 10.015 1.00 90.12 101 GLN A CA 1
ATOM 829 C C . GLN A 1 101 ? 3.669 -2.703 11.210 1.00 90.12 101 GLN A C 1
ATOM 831 O O . GLN A 1 101 ? 2.497 -2.996 11.442 1.00 90.12 101 GLN A O 1
ATOM 836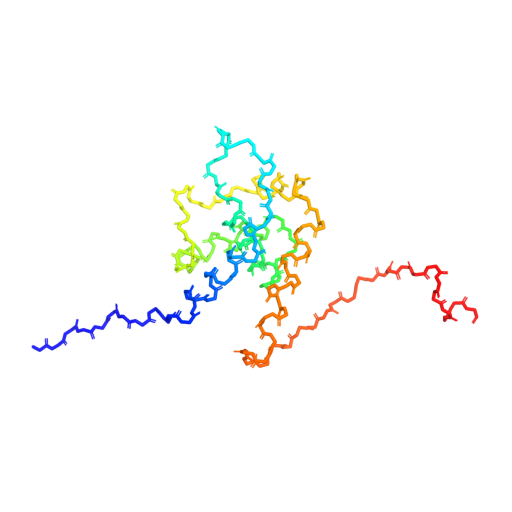 N N . LYS A 1 102 ? 4.352 -1.831 11.960 1.00 89.38 102 LYS A N 1
ATOM 837 C CA . LYS A 1 102 ? 3.756 -1.116 13.090 1.00 89.38 102 LYS A CA 1
ATOM 838 C C . LYS A 1 102 ? 2.592 -0.237 12.629 1.00 89.38 102 LYS A C 1
ATOM 840 O O . LYS A 1 102 ? 1.507 -0.370 13.183 1.00 89.38 102 LYS A O 1
ATOM 845 N N . GLY A 1 103 ? 2.793 0.601 11.610 1.00 88.62 103 GLY A N 1
ATOM 846 C CA . GLY A 1 103 ? 1.741 1.471 11.071 1.00 88.62 103 GLY A CA 1
ATOM 847 C C . GLY A 1 103 ? 0.532 0.680 10.568 1.00 88.62 103 GLY A C 1
ATOM 848 O O . GLY A 1 103 ? -0.602 0.980 10.937 1.00 88.62 103 GLY A O 1
ATOM 849 N N . PHE A 1 104 ? 0.773 -0.393 9.809 1.00 88.25 104 PHE A N 1
ATOM 850 C CA . PHE A 1 104 ? -0.284 -1.273 9.313 1.00 88.25 104 PHE A CA 1
ATOM 851 C C . PHE A 1 104 ? -1.052 -1.951 10.449 1.00 88.25 104 PHE A C 1
ATOM 853 O O . PHE A 1 104 ? -2.280 -1.956 10.435 1.00 88.25 104 PHE A O 1
ATOM 860 N N . ARG A 1 105 ? -0.347 -2.492 11.449 1.00 88.38 105 ARG A N 1
ATOM 861 C CA . ARG A 1 105 ? -0.969 -3.130 12.613 1.00 88.38 105 ARG A CA 1
ATOM 862 C C . ARG A 1 105 ? -1.817 -2.134 13.394 1.00 88.38 105 ARG A C 1
ATOM 864 O O . ARG A 1 105 ? -2.978 -2.426 13.652 1.00 88.38 105 ARG A O 1
ATOM 871 N N . ASP A 1 106 ? -1.260 -0.978 13.741 1.00 88.12 106 ASP A N 1
ATOM 872 C CA . ASP A 1 106 ? -1.941 0.031 14.557 1.00 88.12 106 ASP A CA 1
ATOM 873 C C . ASP A 1 106 ? -3.192 0.569 13.834 1.00 88.12 106 ASP A C 1
ATOM 875 O O . ASP A 1 106 ? -4.251 0.699 14.449 1.00 88.12 106 ASP A O 1
ATOM 879 N N . TRP A 1 107 ? -3.104 0.781 12.515 1.00 87.94 107 TRP A N 1
ATOM 880 C CA . TRP A 1 107 ? -4.257 1.109 11.676 1.00 87.94 107 TRP A CA 1
ATOM 881 C C . TRP A 1 107 ? -5.288 -0.024 11.633 1.00 87.94 107 TRP A C 1
ATOM 883 O O . TRP A 1 107 ? -6.463 0.207 11.888 1.00 87.94 107 TRP A O 1
ATOM 893 N N . SER A 1 108 ? -4.877 -1.260 11.348 1.00 84.81 108 SER A N 1
ATOM 894 C CA . SER A 1 108 ? -5.814 -2.387 11.255 1.00 84.81 108 SER A CA 1
ATOM 895 C C . SER A 1 108 ? -6.541 -2.651 12.578 1.00 84.81 108 SER A C 1
ATOM 897 O O . SER A 1 108 ? -7.739 -2.924 12.579 1.00 84.81 108 SER A O 1
ATOM 899 N N . SER A 1 109 ? -5.850 -2.487 13.709 1.00 84.75 109 SER A N 1
ATOM 900 C CA . SER A 1 109 ? -6.428 -2.625 15.045 1.00 84.75 109 SER A CA 1
ATOM 901 C C . SER A 1 109 ? -7.472 -1.551 15.342 1.00 84.75 109 SER A C 1
ATOM 903 O O . SER A 1 109 ? -8.450 -1.843 16.023 1.00 84.75 109 SER A O 1
ATOM 905 N N . SER A 1 110 ? -7.318 -0.328 14.821 1.00 83.81 110 SER A N 1
ATOM 906 C CA . SER A 1 110 ? -8.319 0.734 15.017 1.00 83.81 110 SER A CA 1
ATOM 907 C C . SER A 1 110 ? -9.607 0.510 14.213 1.00 83.81 110 SER A C 1
ATOM 909 O O . SER A 1 110 ? -10.654 1.075 14.536 1.00 83.81 110 SER A O 1
ATOM 911 N N . LEU A 1 111 ? -9.562 -0.363 13.201 1.00 78.94 111 LEU A N 1
ATOM 912 C CA . LEU A 1 111 ? -10.731 -0.781 12.424 1.00 78.94 111 LEU A CA 1
ATOM 913 C C . LEU A 1 111 ? -11.552 -1.893 13.103 1.00 78.94 111 LEU A C 1
ATOM 915 O O . LEU A 1 111 ? -12.680 -2.182 12.682 1.00 78.94 111 LEU A O 1
ATOM 919 N N . VAL A 1 112 ? -11.004 -2.538 14.138 1.00 77.25 112 VAL A N 1
ATOM 920 C CA . VAL A 1 112 ? -11.682 -3.619 14.861 1.00 77.25 112 VAL A CA 1
ATOM 921 C C . VAL A 1 112 ? -12.861 -3.042 15.646 1.00 77.25 112 VAL A C 1
ATOM 923 O O . VAL A 1 112 ? -12.704 -2.140 16.462 1.00 77.25 112 VAL A O 1
ATOM 926 N N . GLY A 1 113 ? -14.064 -3.561 15.388 1.00 70.25 113 GLY A N 1
ATOM 927 C CA . GLY A 1 113 ? -15.306 -3.120 16.036 1.00 70.25 113 GLY A CA 1
ATOM 928 C C . GLY A 1 113 ? -15.961 -1.876 15.422 1.00 70.25 113 GLY A C 1
ATOM 929 O O . GLY A 1 113 ? -17.112 -1.592 15.740 1.00 70.25 113 GLY A O 1
ATOM 930 N N . SER A 1 114 ? -15.283 -1.167 14.514 1.00 69.25 114 SER A N 1
ATOM 931 C CA . SER A 1 114 ? -15.821 0.009 13.806 1.00 69.25 114 SER A CA 1
ATOM 932 C C . SER A 1 114 ? -16.312 -0.301 12.386 1.00 69.25 114 SER A C 1
ATOM 934 O O . SER A 1 114 ? -16.923 0.547 11.736 1.00 69.25 114 SER A O 1
ATOM 936 N N . THR A 1 115 ? -16.084 -1.523 11.900 1.00 65.88 115 THR A N 1
ATOM 937 C CA . THR A 1 115 ? -16.425 -1.956 10.539 1.00 65.88 115 THR A CA 1
ATOM 938 C C . THR A 1 115 ? -17.368 -3.164 10.548 1.00 65.88 115 THR A C 1
ATOM 940 O O . THR A 1 115 ? -17.373 -3.968 11.482 1.00 65.88 115 THR A O 1
ATOM 943 N N . LYS A 1 116 ? -18.194 -3.307 9.498 1.00 68.56 116 LYS A N 1
ATOM 944 C CA . LYS A 1 116 ? -18.932 -4.560 9.247 1.00 68.56 116 LYS A CA 1
ATOM 945 C C . LYS A 1 116 ? -17.930 -5.710 9.136 1.00 68.56 116 LYS A C 1
ATOM 947 O O . LYS A 1 116 ? -16.858 -5.512 8.580 1.00 68.56 116 LYS A O 1
ATOM 952 N N . HIS A 1 117 ? -18.293 -6.897 9.626 1.00 67.69 117 HIS A N 1
ATOM 953 C CA . HIS A 1 1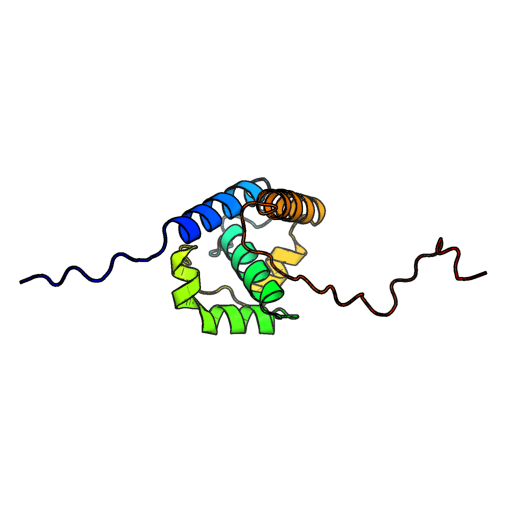17 ? -17.413 -8.070 9.619 1.00 67.69 117 HIS A CA 1
ATOM 954 C C . HIS A 1 117 ? -16.765 -8.304 8.245 1.00 67.69 117 HIS A C 1
ATOM 956 O O . HIS A 1 117 ? -17.458 -8.541 7.255 1.00 67.69 117 HIS A O 1
ATOM 962 N N . ILE A 1 118 ? -15.430 -8.263 8.214 1.00 66.12 118 ILE A N 1
ATOM 963 C CA . ILE A 1 118 ? -14.610 -8.635 7.061 1.00 66.12 118 ILE A CA 1
ATOM 964 C C . ILE A 1 118 ? -14.009 -10.005 7.366 1.00 66.12 118 ILE A C 1
ATOM 966 O O . ILE A 1 118 ? -13.235 -10.150 8.311 1.00 66.12 118 ILE A O 1
ATOM 970 N N . ALA A 1 119 ? -14.360 -11.014 6.571 1.00 70.38 119 ALA A N 1
ATOM 971 C CA . ALA A 1 119 ? -13.677 -12.299 6.618 1.00 70.38 119 ALA A CA 1
ATOM 972 C C . ALA A 1 119 ? -12.338 -12.169 5.878 1.00 70.38 119 ALA A C 1
ATOM 974 O O . ALA A 1 119 ? -12.314 -11.993 4.661 1.00 70.38 119 ALA A O 1
ATOM 975 N N . ILE A 1 120 ? -11.232 -12.229 6.617 1.00 64.62 120 ILE A N 1
ATOM 976 C CA . ILE A 1 120 ? -9.879 -12.276 6.057 1.00 64.62 120 ILE A CA 1
ATOM 977 C C . ILE A 1 120 ? -9.411 -13.726 6.166 1.00 64.62 120 ILE A C 1
ATOM 979 O O . ILE A 1 120 ? -8.974 -14.156 7.230 1.00 64.62 120 ILE A O 1
ATOM 983 N N . ASP A 1 121 ? -9.537 -14.488 5.080 1.00 67.31 121 ASP A N 1
ATOM 984 C CA . ASP A 1 121 ? -8.955 -15.829 5.006 1.00 67.31 121 ASP A CA 1
ATOM 985 C C . ASP A 1 121 ? -7.480 -15.709 4.614 1.00 67.31 121 ASP A C 1
ATOM 987 O O . ASP A 1 121 ? -7.128 -15.303 3.502 1.00 67.31 121 ASP A O 1
ATOM 991 N N . GLY A 1 122 ? -6.596 -16.003 5.562 1.00 56.09 122 GLY A N 1
ATOM 992 C CA . GLY A 1 122 ? -5.171 -16.046 5.296 1.00 56.09 122 GLY A CA 1
ATOM 993 C C . GLY A 1 122 ? -4.836 -17.342 4.573 1.00 56.09 122 GLY A C 1
ATOM 994 O O . GLY A 1 122 ? -4.834 -18.403 5.191 1.00 56.09 122 GLY A O 1
ATOM 995 N N . LYS A 1 123 ? -4.448 -17.276 3.293 1.00 62.16 123 LYS A N 1
ATOM 996 C CA . LYS A 1 123 ? -3.661 -18.376 2.723 1.00 62.16 123 LYS A CA 1
ATOM 997 C C . LYS A 1 123 ? -2.368 -18.473 3.524 1.00 62.16 123 LYS A C 1
ATOM 999 O O . LYS A 1 123 ? -1.490 -17.622 3.393 1.00 62.16 123 LYS A O 1
ATOM 1004 N N . ALA A 1 124 ? -2.256 -19.506 4.353 1.00 54.00 124 ALA A N 1
ATOM 1005 C CA . ALA A 1 124 ? -0.992 -19.852 4.977 1.00 54.00 124 ALA A CA 1
ATOM 1006 C C . ALA A 1 124 ? 0.045 -20.083 3.867 1.00 54.00 124 ALA A C 1
ATOM 1008 O O . ALA A 1 124 ? -0.217 -20.803 2.897 1.00 54.00 124 ALA A O 1
ATOM 1009 N N . LEU A 1 125 ? 1.217 -19.456 3.988 1.00 52.25 125 LEU A N 1
ATOM 1010 C CA . LEU A 1 125 ? 2.352 -19.769 3.127 1.00 52.25 125 LEU A CA 1
ATOM 1011 C C . LEU A 1 125 ? 2.646 -21.268 3.274 1.00 52.25 125 LEU A C 1
ATOM 1013 O O . LEU A 1 125 ? 2.954 -21.758 4.360 1.00 52.25 125 LEU A O 1
ATOM 1017 N N . ARG A 1 126 ? 2.515 -22.014 2.177 1.00 47.25 126 ARG A N 1
ATOM 1018 C CA . ARG A 1 126 ? 2.848 -23.438 2.145 1.00 47.25 126 ARG A CA 1
ATOM 1019 C C . ARG A 1 126 ? 4.363 -23.552 2.353 1.00 47.25 126 ARG A C 1
ATOM 1021 O O . ARG A 1 126 ? 5.116 -23.136 1.480 1.00 47.25 126 ARG A O 1
ATOM 1028 N N . GLY A 1 127 ? 4.794 -24.069 3.507 1.00 55.25 127 GLY A N 1
ATOM 1029 C CA . GLY A 1 127 ? 6.215 -24.230 3.844 1.00 55.25 127 GLY A CA 1
ATOM 1030 C C . GLY A 1 127 ? 6.797 -23.230 4.851 1.00 55.25 127 GLY A C 1
ATOM 1031 O O . GLY A 1 127 ? 8.013 -23.066 4.872 1.00 55.25 127 GLY A O 1
ATOM 1032 N N . VAL A 1 128 ? 5.986 -22.574 5.695 1.00 57.78 128 VAL A N 1
ATOM 1033 C CA . VAL A 1 128 ? 6.522 -21.937 6.916 1.00 57.78 128 VAL A CA 1
ATOM 1034 C C . VAL A 1 128 ? 7.033 -23.048 7.833 1.00 57.78 128 VAL A C 1
ATOM 1036 O O . VAL A 1 128 ? 6.258 -23.702 8.523 1.00 57.78 128 VAL A O 1
ATOM 1039 N N . TYR A 1 129 ? 8.334 -23.311 7.758 1.00 65.38 129 TYR A N 1
ATOM 1040 C CA . TYR A 1 129 ? 9.042 -24.198 8.668 1.00 65.38 129 TYR A CA 1
ATOM 1041 C C . TYR A 1 129 ? 9.271 -23.448 9.980 1.00 65.38 129 TYR A C 1
ATOM 1043 O O . TYR A 1 129 ? 10.012 -22.464 10.001 1.00 65.38 129 TYR A O 1
ATOM 1051 N N . ASP A 1 130 ? 8.624 -23.895 11.053 1.00 70.69 130 ASP A N 1
ATOM 1052 C CA . ASP A 1 130 ? 8.977 -23.496 12.412 1.00 70.69 130 ASP A CA 1
ATOM 1053 C C . ASP A 1 130 ? 9.915 -24.571 12.990 1.00 70.69 130 ASP A C 1
ATOM 1055 O O . ASP A 1 130 ? 9.479 -25.707 13.196 1.00 70.69 130 ASP A O 1
ATOM 1059 N N . PRO A 1 131 ? 11.201 -24.255 13.244 1.00 62.31 131 PRO A N 1
ATOM 1060 C CA . PRO A 1 131 ? 12.139 -25.190 13.865 1.00 62.31 131 PRO A CA 1
ATOM 1061 C C . PRO A 1 131 ? 11.703 -25.656 15.260 1.00 62.31 131 PRO A C 1
ATOM 1063 O O . PRO A 1 131 ? 12.267 -26.618 15.774 1.00 62.31 131 PRO A O 1
ATOM 1066 N N . ASN A 1 132 ? 10.745 -24.962 15.881 1.00 67.56 132 ASN A N 1
ATOM 1067 C CA . ASN A 1 132 ? 10.219 -25.265 17.205 1.00 67.56 132 ASN A CA 1
ATOM 1068 C C . ASN A 1 132 ? 8.801 -25.857 17.165 1.00 67.56 132 ASN A C 1
ATOM 1070 O O . ASN A 1 132 ? 8.168 -25.916 18.218 1.00 67.56 132 ASN A O 1
ATOM 1074 N N . ASP A 1 133 ? 8.280 -26.281 16.002 1.00 73.31 133 ASP A N 1
ATOM 1075 C CA . ASP A 1 133 ? 6.964 -26.931 15.939 1.00 73.31 133 ASP A CA 1
ATOM 1076 C C . ASP A 1 133 ? 7.016 -28.302 16.645 1.00 73.31 133 ASP A C 1
ATOM 1078 O O . ASP A 1 133 ? 7.675 -29.228 16.157 1.00 73.31 133 ASP A O 1
ATOM 1082 N N . PRO A 1 134 ? 6.309 -28.481 17.778 1.00 59.97 134 PRO A N 1
ATOM 1083 C CA . PRO A 1 134 ? 6.323 -29.734 18.526 1.00 59.97 134 PRO A CA 1
ATOM 1084 C C . PRO A 1 134 ? 5.640 -30.895 17.786 1.00 59.97 134 PRO A C 1
ATOM 1086 O O . PRO A 1 134 ? 5.680 -32.022 18.271 1.00 59.97 134 PRO A O 1
ATOM 1089 N N . LYS A 1 135 ? 5.001 -30.655 16.632 1.00 52.81 135 LYS A N 1
ATOM 1090 C CA . LYS A 1 135 ? 4.333 -31.688 15.821 1.00 52.81 135 LYS A CA 1
ATOM 1091 C C . LYS A 1 135 ? 5.269 -32.448 14.873 1.00 52.81 135 LYS A C 1
ATOM 1093 O O . LYS A 1 135 ? 4.787 -33.259 14.085 1.00 52.81 135 LYS A O 1
ATOM 1098 N N . LEU A 1 136 ? 6.575 -32.179 14.921 1.00 52.59 136 LEU A N 1
ATOM 1099 C CA . LEU A 1 136 ? 7.593 -32.834 14.090 1.00 52.59 136 LEU A CA 1
ATOM 1100 C C . LEU A 1 136 ? 8.450 -33.867 14.852 1.00 52.59 136 LEU A C 1
ATOM 1102 O O . LEU A 1 136 ? 9.515 -34.244 14.361 1.00 52.59 136 LEU A O 1
ATOM 1106 N N . LEU A 1 137 ? 7.979 -34.347 16.011 1.00 41.25 137 LEU A N 1
ATOM 1107 C CA . LEU A 1 137 ? 8.545 -35.486 16.751 1.00 41.25 137 LEU A CA 1
ATOM 1108 C C . LEU A 1 137 ? 7.551 -36.648 16.834 1.00 41.25 137 LEU A C 1
ATOM 1110 O O . LEU A 1 137 ? 6.366 -36.385 17.142 1.00 41.25 137 LEU A O 1
#